Protein AF-A0A6J5Y6P8-F1 (afdb_monomer_lite)

Foldseek 3Di:
DWDWDADPVGIEIEDEDDFFKFFAPFQVQQDPPGHGPAGDPPNVRHADPVNVVVVCVVQVWDWDQDPQLLWIWTDDRRMITIHHDPRSVVVVVVVCVVVVPPYYDYSVVVNVVCVVVVVSDDPPDPPDD

Sequence (129 aa):
MILKISIATGDFVITDWLQAAWNLTDPNQHGIFAPASGMAVPPDGSAGYNLIKAYIAENGAPTVFNSTLVMDYSYTGKTWIGYDDRQSITTKVLYAKRKGLLGSMSIGLFQMQLHAHGEHRDTTFPTRR

Organism: Prunus armeniaca (NCBI:txid36596)

Secondary structure (DSSP, 8-state):
-EEEEEETTEEEEEE----EEEEES-TT--STT--EEEEPSSTT-B--HHHHHHHHHHHT--EEEETTTTEEEEEETTEEEEE--HHHHHHHHHHHHHTT--SEEEHHHHHHHHHHTT--S--------

Structure (mmCIF, N/CA/C/O backbone):
data_AF-A0A6J5Y6P8-F1
#
_entry.id   AF-A0A6J5Y6P8-F1
#
loop_
_atom_site.group_PDB
_atom_site.id
_atom_site.type_symbol
_atom_site.label_atom_id
_atom_site.label_alt_id
_atom_site.label_comp_id
_atom_site.label_asym_id
_atom_site.label_entity_id
_atom_site.label_seq_id
_atom_site.pdbx_PDB_ins_code
_atom_site.Cartn_x
_atom_site.Cartn_y
_atom_site.Cartn_z
_atom_site.occupancy
_atom_site.B_iso_or_equiv
_atom_site.auth_seq_id
_atom_site.auth_comp_id
_atom_site.auth_asym_id
_atom_site.auth_atom_id
_atom_site.pdbx_PDB_model_num
ATOM 1 N N . MET A 1 1 ? 11.932 -0.679 2.744 1.00 46.78 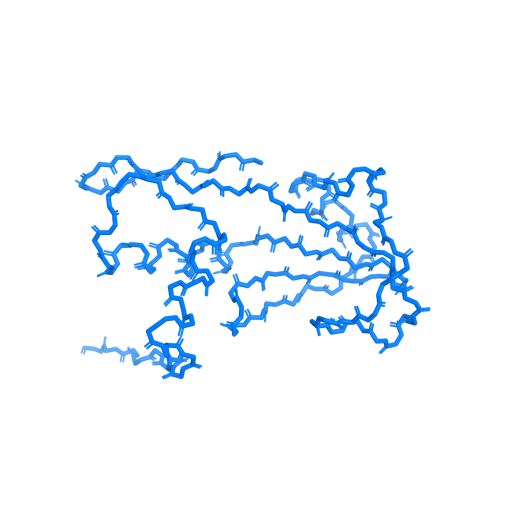1 MET A N 1
ATOM 2 C CA . MET A 1 1 ? 12.612 -1.985 2.530 1.00 46.78 1 MET A CA 1
ATOM 3 C C . MET A 1 1 ? 13.197 -1.962 1.125 1.00 46.78 1 MET A C 1
ATOM 5 O O . MET A 1 1 ? 12.481 -1.570 0.221 1.00 46.78 1 MET A O 1
ATOM 9 N N . ILE A 1 2 ? 14.473 -2.306 0.918 1.00 47.81 2 ILE A N 1
ATOM 10 C CA . ILE A 1 2 ? 15.073 -2.329 -0.432 1.00 47.81 2 ILE A CA 1
ATOM 11 C C . ILE A 1 2 ? 15.031 -3.765 -0.948 1.00 47.81 2 ILE A C 1
ATOM 13 O O . ILE A 1 2 ? 15.655 -4.641 -0.348 1.00 47.81 2 ILE A O 1
ATOM 17 N N . LEU A 1 3 ? 14.317 -4.010 -2.049 1.00 50.81 3 LEU A N 1
ATOM 18 C CA . LEU A 1 3 ? 14.285 -5.321 -2.690 1.00 50.81 3 LEU A CA 1
ATOM 19 C C . LEU A 1 3 ? 15.330 -5.353 -3.813 1.00 50.81 3 LEU A C 1
ATOM 21 O O . LEU A 1 3 ? 15.187 -4.693 -4.843 1.00 50.81 3 LEU A O 1
ATOM 25 N N . LYS A 1 4 ? 16.407 -6.115 -3.600 1.00 47.81 4 LYS A N 1
ATOM 26 C CA . LYS A 1 4 ? 17.406 -6.406 -4.635 1.00 47.81 4 LYS A CA 1
ATOM 27 C C . LYS A 1 4 ? 16.966 -7.646 -5.402 1.00 47.81 4 LYS A C 1
ATOM 29 O O . LYS A 1 4 ? 16.772 -8.700 -4.802 1.00 47.81 4 LYS A O 1
ATOM 34 N N . ILE A 1 5 ? 16.803 -7.520 -6.712 1.00 51.06 5 ILE A N 1
ATOM 35 C CA . ILE A 1 5 ? 16.411 -8.616 -7.596 1.00 51.06 5 ILE A CA 1
ATOM 36 C C . ILE A 1 5 ? 17.499 -8.761 -8.651 1.00 51.06 5 ILE A C 1
ATOM 38 O O . ILE A 1 5 ? 17.702 -7.863 -9.462 1.00 51.06 5 ILE A O 1
ATOM 42 N N . SER A 1 6 ? 18.193 -9.89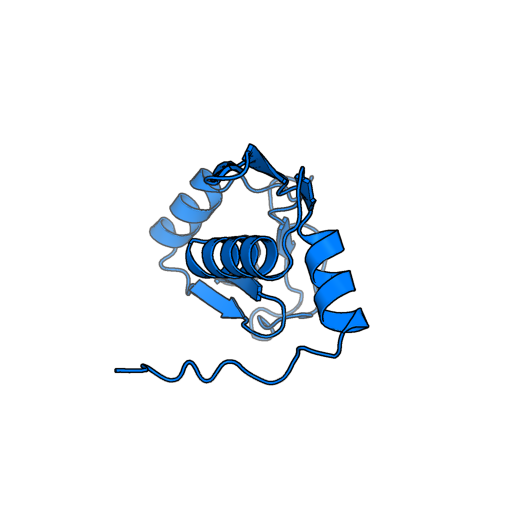7 -8.658 1.00 43.03 6 SER A N 1
ATOM 43 C CA . SER A 1 6 ? 19.160 -10.204 -9.712 1.00 43.03 6 SER A CA 1
ATOM 44 C C . SER A 1 6 ? 18.425 -10.724 -10.950 1.00 43.03 6 SER A C 1
ATOM 46 O O . SER A 1 6 ? 17.587 -11.627 -10.851 1.00 43.03 6 SER A O 1
ATOM 48 N N . ILE A 1 7 ? 18.685 -10.129 -12.115 1.00 46.22 7 ILE A N 1
ATOM 49 C CA . ILE A 1 7 ? 18.198 -10.609 -13.414 1.00 46.22 7 ILE A CA 1
ATOM 50 C C . ILE A 1 7 ? 19.402 -11.004 -14.278 1.00 46.22 7 ILE A C 1
ATOM 52 O O . ILE A 1 7 ? 20.514 -10.551 -14.044 1.00 46.22 7 ILE A O 1
ATOM 56 N N . ALA A 1 8 ? 19.206 -11.863 -15.282 1.00 40.28 8 ALA A N 1
ATOM 57 C CA . ALA A 1 8 ? 20.303 -12.457 -16.065 1.00 40.28 8 ALA A CA 1
ATOM 58 C C . ALA A 1 8 ? 21.250 -11.442 -16.752 1.00 40.28 8 ALA A C 1
ATOM 60 O O . ALA A 1 8 ? 22.336 -11.814 -17.183 1.00 40.28 8 ALA A O 1
ATOM 61 N N . THR A 1 9 ? 20.851 -10.171 -16.849 1.00 48.53 9 THR A N 1
ATOM 62 C CA . THR A 1 9 ? 21.618 -9.063 -17.439 1.00 48.53 9 THR A CA 1
ATOM 63 C C . THR A 1 9 ? 22.255 -8.123 -16.405 1.00 48.53 9 THR A C 1
ATOM 65 O O . THR A 1 9 ? 22.827 -7.107 -16.792 1.00 48.53 9 THR A O 1
ATOM 68 N N . GLY A 1 10 ? 22.153 -8.424 -15.107 1.00 53.53 10 GLY A N 1
ATOM 69 C CA . GLY A 1 10 ? 22.705 -7.623 -14.011 1.00 53.53 10 GLY A CA 1
ATOM 70 C C . GLY A 1 10 ? 21.764 -7.510 -12.808 1.00 53.53 10 GLY A C 1
ATOM 71 O O . GLY A 1 10 ? 20.598 -7.904 -12.855 1.00 53.53 10 GLY A O 1
ATOM 72 N N . ASP A 1 11 ? 22.267 -6.946 -11.713 1.00 55.12 11 ASP A N 1
ATOM 73 C CA . ASP A 1 11 ? 21.453 -6.687 -10.527 1.00 55.12 11 ASP A CA 1
ATOM 74 C C . ASP A 1 11 ? 20.528 -5.487 -10.745 1.00 55.12 11 ASP A C 1
ATOM 76 O O . ASP A 1 11 ? 20.954 -4.427 -11.206 1.00 55.12 11 ASP A O 1
ATOM 80 N N . PHE A 1 12 ? 19.256 -5.649 -10.386 1.00 57.47 12 PHE A N 1
ATOM 81 C CA . PHE A 1 12 ? 18.255 -4.595 -10.436 1.00 57.47 12 PHE A CA 1
ATOM 82 C C . PHE A 1 12 ? 17.745 -4.275 -9.032 1.00 57.47 12 PHE A C 1
ATOM 84 O O . PHE A 1 12 ? 17.390 -5.165 -8.252 1.00 57.47 12 PHE A O 1
ATOM 91 N N . VAL A 1 13 ? 17.697 -2.990 -8.691 1.00 56.03 13 VAL A N 1
ATOM 92 C CA . VAL A 1 13 ? 17.237 -2.540 -7.371 1.00 56.03 13 VAL A CA 1
ATOM 93 C C . VAL A 1 13 ? 15.869 -1.889 -7.510 1.00 56.03 13 VAL A C 1
ATOM 95 O O . VAL A 1 13 ? 15.752 -0.803 -8.078 1.00 56.03 13 VAL A O 1
ATOM 98 N N . ILE A 1 14 ? 14.836 -2.523 -6.952 1.00 58.19 14 ILE A N 1
ATOM 99 C CA . ILE A 1 14 ? 13.546 -1.859 -6.750 1.00 58.19 14 ILE A CA 1
ATOM 100 C C . ILE A 1 14 ? 13.624 -1.137 -5.413 1.00 58.19 14 ILE A C 1
ATOM 102 O O . ILE A 1 14 ? 13.740 -1.758 -4.351 1.00 58.19 14 ILE A O 1
ATOM 106 N N . THR A 1 15 ? 13.614 0.191 -5.477 1.00 52.75 15 THR A N 1
ATOM 107 C CA . THR A 1 15 ? 13.605 1.029 -4.283 1.00 52.75 15 THR A CA 1
ATOM 108 C C . THR A 1 15 ? 12.166 1.403 -3.959 1.00 52.75 15 THR A C 1
ATOM 110 O O . THR A 1 15 ? 11.542 2.236 -4.619 1.00 52.75 15 THR A O 1
ATOM 113 N N . ASP A 1 16 ? 11.631 0.723 -2.949 1.00 60.12 16 ASP A N 1
ATOM 114 C CA . ASP A 1 16 ? 10.345 1.047 -2.354 1.00 60.12 16 ASP A CA 1
ATOM 115 C C . ASP A 1 16 ? 10.566 2.000 -1.183 1.00 60.12 16 ASP A C 1
ATOM 117 O O . ASP A 1 16 ? 11.249 1.670 -0.205 1.00 60.12 16 ASP A O 1
ATOM 121 N N . TRP A 1 17 ? 10.048 3.213 -1.340 1.00 52.84 17 TRP A N 1
ATOM 122 C CA . TRP A 1 17 ? 10.274 4.292 -0.391 1.00 52.84 17 TRP A CA 1
ATOM 123 C C . TRP A 1 17 ? 9.069 4.594 0.484 1.00 52.84 17 TRP A C 1
ATOM 125 O O . TRP A 1 17 ? 9.272 5.208 1.523 1.00 52.84 17 TRP A O 1
ATOM 135 N N . LEU A 1 18 ? 7.846 4.186 0.136 1.00 58.62 18 LEU A N 1
ATOM 136 C CA . LEU A 1 18 ? 6.666 4.675 0.852 1.00 58.62 18 LEU A CA 1
ATOM 137 C C . LEU A 1 18 ? 5.576 3.606 0.932 1.00 58.62 18 LEU A C 1
ATOM 139 O O . LEU A 1 18 ? 4.608 3.606 0.180 1.00 58.62 18 LEU A O 1
ATOM 143 N N . GLN A 1 19 ? 5.734 2.724 1.912 1.00 77.00 19 GLN A N 1
ATOM 144 C CA . GLN A 1 19 ? 4.608 2.031 2.523 1.00 77.00 19 GLN A CA 1
ATOM 145 C C . GLN A 1 19 ? 3.958 3.014 3.497 1.00 77.00 19 GLN A C 1
ATOM 147 O O . GLN A 1 19 ? 4.588 3.387 4.488 1.00 77.00 19 GLN A O 1
ATOM 152 N N . ALA A 1 20 ? 2.755 3.482 3.170 1.00 79.12 20 ALA A N 1
ATOM 153 C CA . ALA A 1 20 ? 2.131 4.621 3.831 1.00 79.12 20 ALA A CA 1
ATOM 154 C C . ALA A 1 20 ? 0.786 4.247 4.454 1.00 79.12 20 ALA A C 1
ATOM 156 O O . ALA A 1 20 ? -0.095 3.720 3.772 1.00 79.12 20 ALA A O 1
ATOM 157 N N . ALA A 1 21 ? 0.612 4.575 5.731 1.00 87.31 21 ALA A N 1
ATOM 158 C CA . ALA A 1 21 ? -0.660 4.446 6.426 1.00 87.31 21 ALA A CA 1
ATOM 159 C C . ALA A 1 21 ? -1.350 5.816 6.563 1.00 87.31 21 ALA A C 1
ATOM 161 O O . ALA A 1 21 ? -0.714 6.827 6.861 1.00 87.31 21 ALA A O 1
ATOM 162 N N . TRP A 1 22 ? -2.665 5.849 6.369 1.00 88.44 22 TRP A N 1
ATOM 163 C CA . TRP A 1 22 ? -3.507 7.043 6.391 1.00 88.44 22 TRP A CA 1
ATOM 164 C C . TRP A 1 22 ? -4.758 6.810 7.231 1.00 88.44 22 TRP A C 1
ATOM 166 O O . TRP A 1 22 ? -5.314 5.712 7.249 1.00 88.44 22 TRP A O 1
ATOM 176 N N . ASN A 1 23 ? -5.215 7.855 7.913 1.00 91.81 23 ASN A N 1
ATOM 177 C CA . ASN A 1 23 ? -6.486 7.857 8.618 1.00 91.81 23 ASN A CA 1
ATOM 178 C C . ASN A 1 23 ? -7.567 8.463 7.716 1.00 91.81 23 ASN A C 1
ATOM 180 O O . ASN A 1 23 ? -7.526 9.651 7.411 1.00 91.81 23 ASN A O 1
ATOM 184 N N . LEU A 1 24 ? -8.529 7.657 7.290 1.00 92.69 24 LEU A N 1
ATOM 185 C CA . LEU A 1 24 ? -9.680 8.054 6.489 1.00 92.69 24 LEU A CA 1
ATOM 186 C C . LEU A 1 24 ? -10.599 8.990 7.278 1.00 92.69 24 LEU A C 1
ATOM 188 O O . LEU A 1 24 ? -10.808 8.829 8.486 1.00 92.69 24 LEU A O 1
ATOM 192 N N . THR A 1 25 ? -11.203 9.956 6.591 1.00 95.31 25 THR A N 1
ATOM 193 C CA . THR A 1 25 ? -12.242 10.798 7.201 1.00 95.31 25 THR A CA 1
ATOM 194 C C . THR A 1 25 ? -13.529 10.000 7.434 1.00 95.31 25 THR A C 1
ATOM 196 O O . THR A 1 25 ? -14.142 10.125 8.501 1.00 95.31 25 THR A O 1
ATOM 199 N N . ASP A 1 26 ? -13.876 9.121 6.489 1.00 93.12 26 ASP A N 1
ATOM 200 C CA . ASP A 1 26 ? -15.045 8.239 6.487 1.00 93.12 26 ASP A CA 1
ATOM 201 C C . ASP A 1 26 ? -14.614 6.782 6.214 1.00 93.12 26 ASP A C 1
ATOM 203 O O . ASP A 1 26 ? -14.066 6.509 5.146 1.00 93.12 26 ASP A O 1
ATOM 207 N N . PRO A 1 27 ? -14.861 5.828 7.135 1.00 93.69 27 PRO A N 1
ATOM 208 C CA . PRO A 1 27 ? -14.488 4.425 6.938 1.00 93.69 27 PRO A CA 1
ATOM 209 C C . PRO A 1 27 ? -15.225 3.750 5.770 1.00 93.69 27 PRO A C 1
ATOM 211 O O . PRO A 1 27 ? -14.762 2.724 5.280 1.00 93.69 27 PRO A O 1
ATOM 214 N N . ASN A 1 28 ? -16.350 4.303 5.304 1.00 95.12 28 ASN A N 1
ATOM 215 C CA . ASN A 1 28 ? -17.084 3.775 4.147 1.00 95.12 28 ASN A CA 1
ATOM 216 C C . ASN A 1 28 ? -16.475 4.222 2.809 1.00 95.12 28 ASN A C 1
ATOM 218 O O .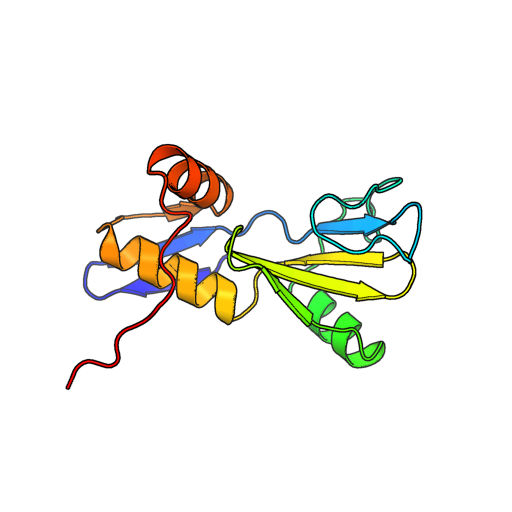 ASN A 1 28 ? -16.836 3.700 1.756 1.00 95.12 28 ASN A O 1
ATOM 222 N N . GLN A 1 29 ? -15.544 5.179 2.834 1.00 92.56 29 GLN A N 1
ATOM 223 C CA . GLN A 1 29 ? -14.780 5.618 1.674 1.00 92.56 29 GLN A CA 1
ATOM 224 C C . GLN A 1 29 ? -13.353 5.099 1.812 1.00 92.56 29 GLN A C 1
ATOM 226 O O . GLN A 1 29 ? -12.480 5.781 2.325 1.00 92.56 29 GLN A O 1
ATOM 231 N N . HIS A 1 30 ? -13.117 3.870 1.364 1.00 91.94 30 HIS A N 1
ATOM 232 C CA . HIS A 1 30 ? -11.845 3.158 1.559 1.00 91.94 30 HIS A CA 1
ATOM 233 C C . HIS A 1 30 ? -11.144 2.799 0.236 1.00 91.94 30 HIS A C 1
ATOM 235 O O . HIS A 1 30 ? -10.255 1.947 0.193 1.00 91.94 30 HIS A O 1
ATOM 241 N N . GLY A 1 31 ? -11.581 3.406 -0.870 1.00 88.19 31 GLY A N 1
ATOM 242 C CA . GLY A 1 31 ? -10.975 3.228 -2.187 1.00 88.19 31 GLY A CA 1
ATOM 243 C C . GLY A 1 31 ? -9.679 4.021 -2.370 1.00 88.19 31 GLY A C 1
ATOM 244 O O . GLY A 1 31 ? -9.258 4.799 -1.517 1.00 88.19 31 GLY A O 1
ATOM 245 N N . ILE A 1 32 ? -9.060 3.853 -3.538 1.00 84.50 32 ILE A N 1
ATOM 246 C CA . ILE A 1 32 ? -7.958 4.718 -3.971 1.00 84.50 32 ILE A CA 1
ATOM 247 C C . ILE A 1 32 ? -8.444 6.177 -4.026 1.00 84.50 32 ILE A C 1
ATOM 249 O O . ILE A 1 32 ? -9.545 6.440 -4.507 1.00 84.50 32 ILE A O 1
ATOM 253 N N . PHE A 1 33 ? -7.608 7.108 -3.554 1.00 85.50 33 PHE A N 1
ATOM 254 C CA . PHE A 1 33 ? -7.918 8.542 -3.408 1.00 85.50 33 PHE A CA 1
ATOM 255 C C . PHE A 1 33 ? -9.039 8.867 -2.411 1.00 85.50 33 PHE A C 1
ATOM 257 O O . PHE A 1 33 ? -9.590 9.968 -2.445 1.00 85.50 33 PHE A O 1
ATOM 264 N N . ALA A 1 34 ? -9.364 7.939 -1.508 1.00 88.00 34 ALA A N 1
ATOM 265 C CA . ALA A 1 34 ? -10.265 8.227 -0.407 1.00 88.00 34 ALA A CA 1
ATOM 266 C C . ALA A 1 34 ? -9.765 9.416 0.441 1.00 88.00 34 ALA A C 1
ATOM 268 O O . ALA A 1 34 ? -8.558 9.524 0.694 1.00 88.00 34 ALA A O 1
ATOM 269 N N . PRO A 1 35 ? -10.661 10.304 0.910 1.00 91.12 35 PRO A N 1
ATOM 270 C CA . PRO A 1 35 ? -10.257 11.431 1.735 1.00 91.12 35 PRO A CA 1
ATOM 271 C C . PRO A 1 35 ? -9.648 10.971 3.068 1.00 91.12 35 PRO A C 1
ATOM 273 O O . PRO A 1 35 ? -10.235 10.171 3.800 1.00 91.12 35 PRO A O 1
ATOM 276 N N . ALA A 1 36 ? -8.486 11.526 3.410 1.00 90.62 36 ALA A N 1
ATOM 277 C CA . ALA A 1 36 ? -7.763 11.227 4.642 1.00 90.62 36 ALA A CA 1
ATOM 278 C C . ALA A 1 36 ? -7.568 12.488 5.497 1.00 90.62 36 ALA A C 1
ATOM 280 O O . ALA A 1 36 ? -7.373 13.585 4.977 1.00 90.62 36 ALA A O 1
ATOM 281 N N . SER A 1 37 ? -7.605 12.330 6.820 1.00 91.38 37 SER A N 1
ATOM 282 C CA . SER A 1 37 ? -7.371 13.390 7.807 1.00 91.38 37 SER A CA 1
ATOM 283 C C . SER A 1 37 ? -5.909 13.493 8.255 1.00 91.38 37 SER A C 1
ATOM 285 O O . SER A 1 37 ? -5.604 14.287 9.140 1.00 91.38 37 SER A O 1
ATOM 287 N N . GLY A 1 38 ? -5.021 12.656 7.716 1.00 86.31 38 GLY A N 1
ATOM 288 C CA . GLY A 1 38 ? -3.604 12.616 8.074 1.00 86.31 38 GLY A CA 1
ATOM 289 C C . GLY A 1 38 ? -3.027 11.205 8.053 1.00 86.31 38 GLY A C 1
ATOM 290 O O . GLY A 1 38 ? -3.711 10.243 7.703 1.00 86.31 38 GLY A O 1
ATOM 291 N N . MET A 1 39 ? -1.755 11.098 8.424 1.00 82.94 39 MET A N 1
ATOM 292 C CA . MET A 1 39 ? -1.015 9.836 8.453 1.00 82.94 39 MET A CA 1
ATOM 293 C C . MET A 1 39 ? -1.487 8.980 9.634 1.00 82.94 39 MET A C 1
ATOM 295 O O . MET A 1 39 ? -1.719 9.492 10.731 1.00 82.94 39 MET A O 1
ATOM 299 N N . ALA A 1 40 ? -1.665 7.682 9.401 1.00 78.69 40 ALA A N 1
ATOM 300 C CA . ALA A 1 40 ? -1.900 6.707 10.461 1.00 78.69 40 ALA A CA 1
ATOM 301 C C . ALA A 1 40 ? -0.558 6.182 10.996 1.00 78.69 40 ALA A C 1
ATOM 303 O O . ALA A 1 40 ? 0.457 6.277 10.316 1.00 78.69 40 ALA A O 1
ATOM 304 N N . VAL A 1 41 ? -0.570 5.658 12.227 1.00 67.12 41 VAL A N 1
ATOM 305 C CA . VAL A 1 41 ? 0.625 5.278 13.007 1.00 67.12 41 VAL A CA 1
ATOM 306 C C . VAL A 1 41 ? 1.565 4.352 12.213 1.00 67.12 41 VAL A C 1
ATOM 308 O O . VAL A 1 41 ? 1.075 3.376 11.637 1.00 67.12 41 VAL A O 1
ATOM 311 N N . PRO A 1 42 ? 2.899 4.576 12.253 1.00 61.56 42 PRO A N 1
ATOM 312 C CA . PRO A 1 42 ? 3.637 5.608 13.011 1.00 61.56 42 PRO A CA 1
ATOM 313 C C . PRO A 1 42 ? 3.455 7.051 12.485 1.00 61.56 42 PRO A C 1
ATOM 315 O O . PRO A 1 42 ? 2.932 7.235 11.398 1.00 61.56 42 PRO A O 1
ATOM 318 N N . PRO A 1 4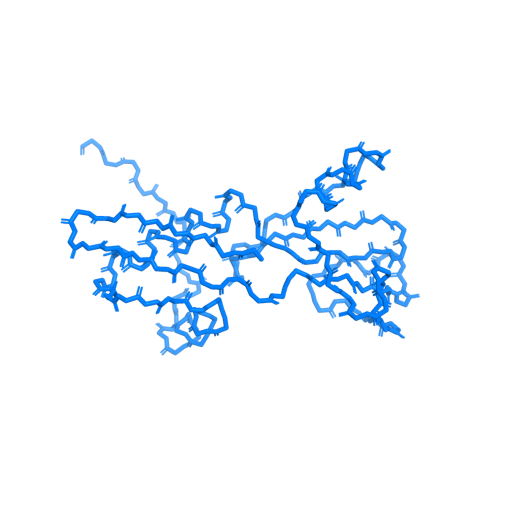3 ? 3.816 8.106 13.248 1.00 55.88 43 PRO A N 1
ATOM 319 C CA . PRO A 1 43 ? 3.540 9.509 12.883 1.00 55.88 43 PRO A CA 1
ATOM 320 C C . PRO A 1 43 ? 4.180 9.991 11.572 1.00 55.88 43 PRO A C 1
ATOM 322 O O . PRO A 1 43 ? 3.740 10.983 11.000 1.00 55.88 43 PRO A O 1
ATOM 325 N N . ASP A 1 44 ? 5.219 9.300 11.108 1.00 59.31 44 ASP A N 1
ATOM 326 C CA . ASP A 1 44 ? 5.870 9.489 9.808 1.00 59.31 44 ASP A CA 1
ATOM 327 C C . ASP A 1 44 ? 5.220 8.640 8.698 1.00 59.31 44 ASP A C 1
ATOM 329 O O . ASP A 1 44 ? 5.706 8.619 7.567 1.00 59.31 44 ASP A O 1
ATOM 333 N N . GLY A 1 45 ? 4.128 7.935 9.022 1.00 58.72 45 GLY A N 1
ATOM 334 C CA . GLY A 1 45 ? 3.301 7.085 8.163 1.00 58.72 45 GLY A CA 1
ATOM 335 C C . GLY A 1 45 ? 4.027 5.901 7.561 1.00 58.72 45 GLY A C 1
ATOM 336 O O . GLY A 1 45 ? 3.416 5.194 6.764 1.00 58.72 45 GLY A O 1
ATOM 337 N N . SER A 1 46 ? 5.294 5.671 7.915 1.00 63.72 46 SER A N 1
ATOM 338 C CA . SER A 1 46 ? 6.093 4.600 7.345 1.00 63.72 46 SER A CA 1
ATOM 339 C C . SER A 1 46 ? 5.747 3.280 8.032 1.00 63.72 46 SER A C 1
ATOM 341 O O . SER A 1 46 ? 6.032 3.049 9.203 1.00 63.72 46 SER A O 1
ATOM 343 N N . ALA A 1 47 ? 5.098 2.374 7.311 1.00 69.81 47 ALA A N 1
ATOM 344 C CA . ALA A 1 47 ? 4.791 1.049 7.837 1.00 69.81 47 ALA A CA 1
ATOM 345 C C . ALA A 1 47 ? 5.726 0.032 7.186 1.00 69.81 47 ALA A C 1
ATOM 347 O O . ALA A 1 47 ? 5.707 -0.141 5.978 1.00 69.81 47 ALA A O 1
ATOM 348 N N . GLY A 1 48 ? 6.576 -0.650 7.954 1.00 78.12 48 GLY A N 1
ATOM 349 C CA . GLY A 1 48 ? 7.406 -1.719 7.391 1.00 78.12 48 GLY A CA 1
ATOM 350 C C . GLY A 1 48 ? 6.556 -2.913 6.939 1.00 78.12 48 GLY A C 1
ATOM 351 O O . GLY A 1 48 ? 5.626 -3.294 7.641 1.00 78.12 48 GLY A O 1
ATOM 352 N N . TYR A 1 49 ? 6.908 -3.557 5.823 1.00 81.81 49 TYR A N 1
ATOM 353 C CA . TYR A 1 49 ? 6.117 -4.640 5.213 1.00 81.81 49 TYR A CA 1
ATOM 354 C C . TYR A 1 49 ? 5.723 -5.740 6.209 1.00 81.81 49 TYR A C 1
ATOM 356 O O . TYR A 1 49 ? 4.570 -6.154 6.248 1.00 81.81 49 TYR A O 1
ATOM 364 N N . ASN A 1 50 ? 6.645 -6.162 7.081 1.00 83.00 50 ASN A N 1
ATOM 365 C CA . ASN A 1 50 ? 6.348 -7.165 8.110 1.00 83.00 50 ASN A CA 1
ATOM 366 C C . ASN A 1 50 ? 5.291 -6.683 9.117 1.00 83.00 50 ASN A C 1
ATOM 368 O O . ASN A 1 50 ? 4.429 -7.464 9.508 1.00 83.00 50 ASN A O 1
ATOM 372 N N . LEU A 1 51 ? 5.331 -5.403 9.502 1.00 84.06 51 LEU A N 1
ATOM 373 C CA . LEU A 1 51 ? 4.324 -4.797 10.378 1.00 84.06 51 LEU A CA 1
ATOM 374 C C . LEU A 1 51 ? 2.975 -4.693 9.666 1.00 84.06 51 LEU A C 1
ATOM 376 O O . LEU A 1 51 ? 1.949 -4.976 10.272 1.00 84.06 51 LEU A O 1
ATOM 380 N N . ILE A 1 52 ? 2.972 -4.368 8.371 1.00 87.12 52 ILE A N 1
ATOM 381 C CA . ILE A 1 52 ? 1.751 -4.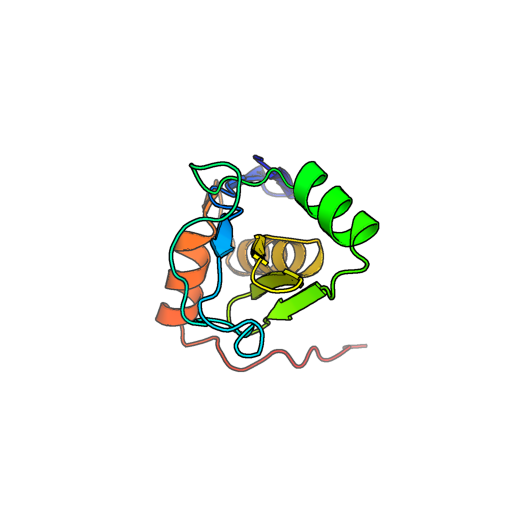346 7.557 1.00 87.12 52 ILE A CA 1
ATOM 382 C C . ILE A 1 52 ? 1.129 -5.743 7.489 1.00 87.12 52 ILE A C 1
ATOM 384 O O . ILE A 1 52 ? -0.062 -5.895 7.745 1.00 87.12 52 ILE A O 1
ATOM 388 N N . LYS A 1 53 ? 1.917 -6.784 7.190 1.00 88.69 53 LYS A N 1
ATOM 389 C CA . LYS A 1 53 ? 1.408 -8.163 7.126 1.00 88.69 53 LYS A CA 1
ATOM 390 C C . LYS A 1 53 ? 0.897 -8.651 8.481 1.00 88.69 53 LYS A C 1
ATOM 392 O O . LYS A 1 53 ? -0.138 -9.312 8.504 1.00 88.69 53 LYS A O 1
ATOM 397 N N . ALA A 1 54 ? 1.580 -8.309 9.576 1.00 88.62 54 ALA A N 1
ATOM 398 C CA . ALA A 1 54 ? 1.113 -8.608 10.928 1.00 88.62 54 ALA A CA 1
ATOM 399 C C . ALA A 1 54 ? -0.226 -7.913 11.213 1.00 88.62 54 ALA A C 1
ATOM 401 O O . ALA A 1 54 ? -1.196 -8.585 11.547 1.00 88.62 54 ALA A O 1
ATOM 402 N N . TYR A 1 55 ? -0.320 -6.605 10.954 1.00 87.12 55 TYR A N 1
ATOM 403 C CA . TYR A 1 55 ? -1.548 -5.829 11.127 1.00 87.12 55 TYR A CA 1
ATOM 404 C C . TYR A 1 55 ? -2.725 -6.404 10.328 1.00 87.12 55 TYR A C 1
ATOM 406 O O . TYR A 1 55 ? -3.818 -6.573 10.866 1.00 87.12 55 TYR A O 1
ATOM 414 N N . ILE A 1 56 ? -2.508 -6.739 9.052 1.00 90.81 56 ILE A N 1
ATOM 415 C CA . ILE A 1 56 ? -3.534 -7.337 8.187 1.00 90.81 56 ILE A CA 1
ATOM 416 C C . ILE A 1 56 ? -4.025 -8.666 8.769 1.00 90.81 56 ILE A C 1
ATOM 418 O O . ILE A 1 56 ? -5.232 -8.894 8.828 1.00 90.81 56 ILE A O 1
ATOM 422 N N . ALA A 1 57 ? -3.105 -9.530 9.208 1.00 92.38 57 ALA A N 1
ATOM 423 C CA . ALA A 1 57 ? -3.440 -10.834 9.769 1.00 92.38 57 ALA A CA 1
ATOM 424 C C . ALA A 1 57 ? -4.191 -10.715 11.105 1.00 92.38 57 ALA A C 1
ATOM 426 O O . ALA A 1 57 ? -5.208 -11.380 11.289 1.00 92.38 57 ALA A O 1
ATOM 427 N N . GLU A 1 58 ? -3.728 -9.846 12.006 1.00 92.19 58 GLU A N 1
ATOM 428 C CA . GLU A 1 58 ? -4.340 -9.605 13.320 1.00 92.19 58 GLU A CA 1
ATOM 429 C C . GLU A 1 58 ? -5.760 -9.042 13.211 1.00 92.19 58 GLU A C 1
ATOM 431 O O . GLU A 1 58 ? -6.627 -9.393 14.008 1.00 92.19 58 GLU A O 1
ATOM 436 N N . ASN A 1 59 ? -6.013 -8.190 12.214 1.00 90.88 59 ASN A N 1
ATOM 437 C CA . ASN A 1 59 ? -7.301 -7.517 12.040 1.00 90.88 59 ASN A CA 1
ATOM 438 C C . ASN A 1 59 ? -8.230 -8.217 11.036 1.00 90.88 59 ASN A C 1
ATOM 440 O O . ASN A 1 59 ? -9.341 -7.739 10.814 1.00 90.88 59 ASN A O 1
ATOM 444 N N . GLY A 1 60 ? -7.792 -9.308 10.395 1.00 92.56 60 GLY A N 1
ATOM 445 C CA . GLY A 1 60 ? -8.541 -9.946 9.305 1.00 92.56 60 GLY A CA 1
ATOM 446 C C . GLY A 1 60 ? -8.845 -8.980 8.153 1.00 92.56 60 GLY A C 1
ATOM 447 O O . GLY A 1 60 ? -9.915 -9.052 7.549 1.00 92.56 60 GLY A O 1
ATOM 448 N N . ALA A 1 61 ? -7.937 -8.035 7.896 1.00 91.38 61 ALA A N 1
ATOM 449 C CA . ALA A 1 61 ? -8.185 -6.922 6.992 1.00 91.38 61 ALA A CA 1
ATOM 450 C C . ALA A 1 61 ? -8.203 -7.384 5.520 1.00 91.38 61 ALA A C 1
ATOM 452 O O . ALA A 1 61 ? -7.373 -8.208 5.119 1.00 91.38 61 ALA A O 1
ATOM 453 N N . PRO A 1 62 ? -9.117 -6.859 4.685 1.00 93.31 62 PRO A N 1
ATOM 454 C CA . PRO A 1 62 ? -9.123 -7.148 3.259 1.00 93.31 62 PRO A CA 1
ATOM 455 C C . PRO A 1 62 ? -7.862 -6.605 2.586 1.00 93.31 62 PRO A C 1
ATOM 457 O O . PRO A 1 62 ? -7.452 -5.474 2.829 1.00 93.31 62 PRO A O 1
ATOM 460 N N . THR A 1 63 ? -7.299 -7.392 1.670 1.00 92.94 63 THR A N 1
ATOM 461 C CA . THR A 1 63 ? -6.198 -6.964 0.798 1.00 92.94 63 THR A CA 1
ATOM 462 C C . THR A 1 63 ? -6.718 -6.770 -0.616 1.00 92.94 63 THR A C 1
ATOM 464 O O . THR A 1 63 ? -7.463 -7.605 -1.134 1.00 92.94 63 THR A O 1
ATOM 467 N N . VAL A 1 64 ? -6.369 -5.645 -1.232 1.00 93.44 64 VAL A N 1
ATOM 468 C CA . VAL A 1 64 ? -6.878 -5.254 -2.544 1.00 93.44 64 VAL A CA 1
ATOM 469 C C . VAL A 1 64 ? -5.724 -4.846 -3.445 1.00 93.44 64 VAL A C 1
ATOM 471 O O . VAL A 1 64 ? -5.013 -3.885 -3.164 1.00 93.44 64 VAL A O 1
ATOM 474 N N . PHE A 1 65 ? -5.594 -5.540 -4.572 1.00 90.38 65 PHE A N 1
ATOM 475 C CA . PHE A 1 65 ? -4.683 -5.153 -5.640 1.00 90.38 65 PHE A CA 1
ATOM 476 C C . PHE A 1 65 ? -5.384 -4.206 -6.616 1.00 90.38 65 PHE A C 1
ATOM 478 O O . PHE A 1 65 ? -6.416 -4.541 -7.205 1.00 90.38 65 PHE A O 1
ATOM 485 N N . ASN A 1 66 ? -4.813 -3.024 -6.826 1.00 86.19 66 ASN A N 1
ATOM 486 C CA . ASN A 1 66 ? -5.255 -2.086 -7.845 1.00 86.19 66 ASN A CA 1
ATOM 487 C C . ASN A 1 66 ? -4.360 -2.220 -9.084 1.00 86.19 66 ASN A C 1
ATOM 489 O O . ASN A 1 66 ? -3.215 -1.776 -9.082 1.00 86.19 66 ASN A O 1
ATOM 493 N N . SER A 1 67 ? -4.884 -2.803 -10.165 1.00 84.88 67 SER A N 1
ATOM 494 C CA . SER A 1 67 ? -4.123 -3.019 -11.407 1.00 84.88 67 SER A CA 1
ATOM 495 C C . SER A 1 67 ? -3.777 -1.731 -12.153 1.00 84.88 67 SER A C 1
ATOM 497 O O . SER A 1 67 ? -2.822 -1.705 -12.918 1.00 84.88 67 SER A O 1
ATOM 499 N N . THR A 1 68 ? -4.565 -0.682 -11.940 1.00 80.69 68 THR A N 1
ATOM 500 C CA . THR A 1 68 ? -4.445 0.624 -12.595 1.00 80.69 68 THR A CA 1
ATOM 501 C C . THR A 1 68 ? -3.213 1.385 -12.098 1.00 80.69 68 THR A C 1
ATOM 503 O O . THR A 1 68 ? -2.476 1.961 -12.889 1.00 80.69 68 THR A O 1
ATOM 506 N N . LEU A 1 69 ? -2.966 1.358 -10.788 1.00 77.00 69 LEU A N 1
ATOM 507 C CA . LEU A 1 69 ? -1.794 1.967 -10.150 1.00 77.00 69 LEU A CA 1
ATOM 508 C C . LEU A 1 69 ? -0.694 0.948 -9.832 1.00 77.00 69 LEU A C 1
ATOM 510 O O . LEU A 1 69 ? 0.394 1.319 -9.403 1.00 77.00 69 LEU A O 1
ATOM 514 N N . VAL A 1 70 ? -0.976 -0.343 -10.035 1.00 84.00 70 VAL A N 1
ATOM 515 C CA . VAL A 1 70 ? -0.093 -1.464 -9.691 1.00 84.00 70 VAL A CA 1
ATOM 516 C C . VAL A 1 70 ? 0.403 -1.317 -8.253 1.00 84.00 70 VAL A C 1
ATOM 518 O O . VAL A 1 70 ? 1.601 -1.239 -7.978 1.00 84.00 70 VAL A O 1
ATOM 521 N N . MET A 1 71 ? -0.550 -1.236 -7.332 1.00 83.75 71 MET A N 1
ATOM 522 C CA . MET A 1 71 ? -0.297 -1.130 -5.899 1.00 83.75 71 MET A CA 1
ATOM 523 C C . MET A 1 71 ? -1.270 -2.005 -5.126 1.00 83.75 71 MET A C 1
ATOM 525 O O . MET A 1 71 ? -2.388 -2.252 -5.588 1.00 83.75 71 MET A O 1
ATOM 529 N N . ASP A 1 72 ? -0.856 -2.424 -3.941 1.00 89.81 72 ASP A N 1
ATOM 530 C CA . ASP A 1 72 ? -1.706 -3.123 -2.996 1.00 89.81 72 ASP A CA 1
ATOM 531 C C . ASP A 1 72 ? -2.158 -2.150 -1.901 1.00 89.81 72 ASP A C 1
ATOM 533 O O . ASP A 1 72 ? -1.464 -1.196 -1.537 1.00 89.81 72 ASP A O 1
ATOM 537 N N . TYR A 1 73 ? -3.360 -2.359 -1.380 1.00 91.00 73 TYR A N 1
ATOM 538 C CA . TYR A 1 73 ? -3.810 -1.648 -0.197 1.00 91.00 73 TYR A CA 1
ATOM 539 C C . TYR A 1 73 ? -4.686 -2.520 0.692 1.00 91.00 73 TYR A C 1
ATOM 541 O O . TYR A 1 73 ? -5.287 -3.500 0.253 1.00 91.00 73 TYR A O 1
ATOM 549 N N . SER A 1 74 ? -4.746 -2.151 1.963 1.00 93.31 74 SER A N 1
ATOM 550 C CA . SER A 1 74 ? -5.597 -2.771 2.972 1.00 93.31 74 SER A CA 1
ATOM 551 C C . SER A 1 74 ? -6.267 -1.692 3.802 1.00 93.31 74 SER A C 1
ATOM 553 O O . SER A 1 74 ? -5.729 -0.595 3.950 1.00 93.31 74 SER A O 1
ATOM 555 N N . TYR A 1 75 ? -7.429 -1.994 4.369 1.00 93.12 75 TYR A N 1
ATOM 556 C CA . TYR A 1 75 ? -8.150 -1.048 5.212 1.00 93.12 75 TYR A CA 1
ATOM 557 C C . TYR A 1 75 ? -8.876 -1.744 6.362 1.00 93.12 75 TYR A C 1
ATOM 559 O O . TYR A 1 75 ? -9.407 -2.837 6.195 1.00 93.12 75 TYR A O 1
ATOM 567 N N . THR A 1 76 ? -8.922 -1.084 7.517 1.00 92.50 76 THR A N 1
ATOM 568 C CA . THR A 1 76 ? -9.656 -1.530 8.707 1.00 92.50 76 THR A CA 1
ATOM 569 C C . THR A 1 76 ? -10.196 -0.306 9.436 1.00 92.50 76 THR A C 1
ATOM 571 O O . THR A 1 76 ? -9.430 0.524 9.930 1.00 92.50 76 THR A O 1
ATOM 574 N N . GLY A 1 77 ? -11.521 -0.175 9.527 1.00 91.69 77 GLY A N 1
ATOM 575 C CA . GLY A 1 77 ? -12.142 1.021 10.096 1.00 91.69 77 GLY A CA 1
ATOM 576 C C . GLY A 1 77 ? -11.690 2.276 9.347 1.00 91.69 77 GLY A C 1
ATOM 577 O O . GLY A 1 77 ? -11.923 2.399 8.149 1.00 91.69 77 GLY A O 1
ATOM 578 N N . LYS A 1 78 ? -11.033 3.206 10.048 1.00 93.44 78 LYS A N 1
ATOM 579 C CA . LYS A 1 78 ? -10.462 4.417 9.438 1.00 93.44 78 LYS A CA 1
ATOM 580 C C . LYS A 1 78 ? -9.010 4.259 8.994 1.00 93.44 78 LYS A C 1
ATOM 582 O O . LYS A 1 78 ? -8.482 5.164 8.369 1.00 93.44 78 LYS A O 1
ATOM 587 N N . THR A 1 79 ? -8.350 3.147 9.282 1.00 91.38 79 THR A N 1
ATOM 588 C CA . THR A 1 79 ? -6.968 2.945 8.851 1.00 91.38 79 THR A CA 1
ATOM 589 C C . THR A 1 79 ? -6.954 2.442 7.416 1.00 91.38 79 THR A C 1
ATOM 591 O O . THR A 1 79 ? -7.579 1.429 7.113 1.00 91.38 79 THR A O 1
ATOM 594 N N . TRP A 1 80 ? -6.212 3.118 6.548 1.00 92.19 80 TRP A N 1
ATOM 595 C CA . TRP A 1 80 ? -5.928 2.706 5.178 1.00 92.19 80 TRP A CA 1
ATOM 596 C C . TRP A 1 80 ? -4.418 2.583 5.004 1.00 92.19 80 TRP A C 1
ATOM 598 O O . TRP A 1 80 ? -3.677 3.467 5.421 1.00 92.19 80 TRP A O 1
ATOM 608 N N . ILE A 1 81 ? -3.941 1.495 4.416 1.00 89.94 81 ILE A N 1
ATOM 609 C CA . ILE A 1 81 ? -2.514 1.206 4.262 1.00 89.94 81 ILE A CA 1
ATOM 610 C C . ILE A 1 81 ? -2.247 0.912 2.796 1.00 89.94 81 ILE A C 1
ATOM 612 O O . ILE A 1 81 ? -2.743 -0.084 2.274 1.00 89.94 81 ILE A O 1
ATOM 616 N N . GLY A 1 82 ? -1.443 1.755 2.154 1.00 87.31 82 GLY A N 1
ATOM 617 C CA . GLY A 1 82 ? -0.913 1.526 0.815 1.00 87.31 82 GLY A CA 1
ATOM 618 C C . GLY A 1 82 ? 0.463 0.883 0.906 1.00 87.31 82 GLY A C 1
ATOM 619 O O . GLY A 1 82 ? 1.329 1.362 1.641 1.00 87.31 82 GLY A O 1
ATOM 620 N N . TYR A 1 83 ? 0.665 -0.209 0.178 1.00 85.50 83 TYR A N 1
ATOM 621 C CA . TYR A 1 83 ? 1.907 -0.970 0.200 1.00 85.50 83 TYR A CA 1
ATOM 622 C C . TYR A 1 83 ? 2.116 -1.735 -1.110 1.00 85.50 83 TYR A C 1
ATOM 624 O O . TYR A 1 83 ? 1.276 -1.726 -2.007 1.00 85.50 83 TYR A O 1
ATOM 632 N N . ASP A 1 84 ? 3.263 -2.393 -1.228 1.00 84.38 84 ASP A N 1
ATOM 633 C CA . ASP A 1 84 ? 3.535 -3.318 -2.318 1.00 84.38 84 ASP A CA 1
ATOM 634 C C . ASP A 1 84 ? 3.581 -4.754 -1.795 1.00 84.38 84 ASP A C 1
ATOM 636 O O . ASP A 1 84 ? 4.365 -5.070 -0.896 1.00 84.38 84 ASP A O 1
ATOM 640 N N . ASP A 1 85 ? 2.738 -5.626 -2.351 1.00 86.31 85 ASP A N 1
ATOM 641 C CA . ASP A 1 85 ? 2.760 -7.064 -2.097 1.00 86.31 85 ASP A CA 1
ATOM 642 C C . ASP A 1 85 ? 3.248 -7.819 -3.342 1.00 86.31 85 ASP A C 1
ATOM 644 O O . ASP A 1 85 ? 3.668 -7.263 -4.362 1.00 86.31 85 ASP A O 1
ATOM 648 N N . ARG A 1 86 ? 3.218 -9.148 -3.270 1.00 84.88 86 ARG A N 1
ATOM 649 C CA . ARG A 1 86 ? 3.713 -10.038 -4.317 1.00 84.88 86 ARG A CA 1
ATOM 650 C C . ARG A 1 86 ? 3.194 -9.677 -5.711 1.00 84.88 86 ARG A C 1
ATOM 652 O O . ARG A 1 86 ? 3.956 -9.798 -6.671 1.00 84.88 86 ARG A O 1
ATOM 659 N N . GLN A 1 87 ? 1.933 -9.264 -5.848 1.00 86.31 87 GLN A N 1
ATOM 660 C CA . GLN A 1 87 ? 1.327 -8.991 -7.152 1.00 86.31 87 GLN A CA 1
ATOM 661 C C . GLN A 1 87 ? 1.839 -7.687 -7.774 1.00 86.31 87 GLN A C 1
ATOM 663 O O . GLN A 1 87 ? 2.267 -7.703 -8.938 1.00 86.31 87 GLN A O 1
ATOM 668 N N . SER A 1 88 ? 1.869 -6.586 -7.020 1.00 84.00 88 SER A N 1
ATOM 669 C CA . SER A 1 88 ? 2.415 -5.321 -7.509 1.00 84.00 88 SER A CA 1
ATOM 670 C C . SER A 1 88 ? 3.912 -5.430 -7.800 1.00 84.00 88 SER A C 1
ATOM 672 O O . SER A 1 88 ? 4.353 -5.041 -8.885 1.00 84.00 88 SER A O 1
ATOM 674 N N . ILE A 1 89 ? 4.683 -6.067 -6.911 1.00 80.50 89 ILE A N 1
ATOM 675 C CA . ILE A 1 89 ? 6.127 -6.285 -7.079 1.00 80.50 89 ILE A CA 1
ATOM 676 C C . ILE A 1 89 ? 6.390 -7.111 -8.334 1.00 80.50 89 ILE A C 1
ATOM 678 O O . ILE A 1 89 ? 7.201 -6.720 -9.171 1.00 80.50 89 ILE A O 1
ATOM 682 N N . THR A 1 90 ? 5.683 -8.229 -8.516 1.00 81.94 90 THR A N 1
ATOM 683 C CA . THR A 1 90 ? 5.850 -9.075 -9.709 1.00 81.94 90 THR A CA 1
ATOM 684 C C . THR A 1 90 ? 5.550 -8.290 -10.982 1.00 81.94 90 THR A C 1
ATOM 686 O O . THR A 1 90 ? 6.313 -8.361 -11.946 1.00 81.94 90 THR A O 1
ATOM 689 N N . THR A 1 91 ? 4.478 -7.499 -10.988 1.00 82.88 91 THR A N 1
ATOM 690 C CA . THR A 1 91 ? 4.092 -6.681 -12.146 1.00 82.88 91 THR A CA 1
ATOM 691 C C . THR A 1 91 ? 5.162 -5.640 -12.477 1.00 82.88 91 THR A C 1
ATOM 693 O O . THR A 1 91 ? 5.575 -5.528 -13.634 1.00 82.88 91 THR A O 1
ATOM 696 N N . LYS A 1 92 ? 5.681 -4.945 -11.461 1.00 78.56 92 LYS A N 1
ATOM 697 C CA . LYS A 1 92 ? 6.766 -3.959 -11.575 1.00 78.56 92 LYS A CA 1
ATOM 698 C C . LYS A 1 92 ? 8.060 -4.595 -12.096 1.00 78.56 92 LYS A C 1
ATOM 700 O O . LYS A 1 92 ? 8.667 -4.083 -13.034 1.00 78.56 92 LYS A O 1
ATOM 705 N N . VAL A 1 93 ? 8.445 -5.760 -11.574 1.00 77.81 93 VAL A N 1
ATOM 706 C CA . VAL A 1 93 ? 9.614 -6.526 -12.052 1.00 77.81 93 VAL A CA 1
ATOM 707 C C . VAL A 1 93 ? 9.461 -6.927 -13.515 1.00 77.81 93 VAL A C 1
ATOM 709 O O . VAL A 1 93 ? 10.395 -6.777 -14.303 1.00 77.81 93 VAL A O 1
ATOM 712 N N . LEU A 1 94 ? 8.294 -7.447 -13.898 1.00 80.69 94 LEU A N 1
ATOM 713 C CA . LEU A 1 94 ? 8.028 -7.851 -15.278 1.00 80.69 94 LEU A CA 1
ATOM 714 C C . LEU A 1 94 ? 8.053 -6.657 -16.231 1.00 80.69 94 LEU A C 1
ATOM 716 O O . LEU A 1 94 ? 8.571 -6.779 -17.339 1.00 80.69 94 LEU A O 1
ATOM 720 N N . TYR A 1 95 ? 7.529 -5.508 -15.805 1.00 78.06 95 TYR A N 1
ATOM 721 C CA . TYR A 1 95 ? 7.612 -4.271 -16.572 1.00 78.06 95 TYR A CA 1
ATOM 722 C C . TYR A 1 95 ? 9.067 -3.856 -16.813 1.00 78.06 95 TYR A C 1
ATOM 724 O O . TYR A 1 95 ? 9.462 -3.680 -17.965 1.00 78.06 95 TYR A O 1
ATOM 732 N N . ALA A 1 96 ? 9.880 -3.792 -15.754 1.00 75.31 96 ALA A N 1
ATOM 733 C CA . ALA A 1 96 ? 11.293 -3.437 -15.863 1.00 75.31 96 ALA A CA 1
ATOM 734 C C . ALA A 1 96 ? 12.053 -4.372 -16.815 1.00 75.31 96 ALA A C 1
ATOM 736 O O . ALA A 1 96 ? 12.776 -3.904 -17.695 1.00 75.31 96 ALA A O 1
ATOM 737 N N . LYS A 1 97 ? 11.811 -5.688 -16.707 1.00 76.06 97 LYS A N 1
ATOM 738 C CA . LYS A 1 97 ? 12.377 -6.696 -17.617 1.00 76.06 97 LYS A CA 1
ATOM 739 C C . LYS A 1 97 ? 11.975 -6.451 -19.071 1.00 76.06 97 LYS A C 1
ATOM 741 O O . LYS A 1 97 ? 12.834 -6.474 -19.945 1.00 76.06 97 LYS A O 1
ATOM 746 N N . ARG A 1 98 ? 10.688 -6.204 -19.343 1.00 81.69 98 ARG A N 1
ATOM 747 C CA . ARG A 1 98 ? 10.182 -5.975 -20.710 1.00 81.69 98 ARG A CA 1
ATOM 748 C C . ARG A 1 98 ? 10.734 -4.705 -21.345 1.00 81.69 98 ARG A C 1
ATOM 750 O O . ARG A 1 98 ? 10.972 -4.691 -22.546 1.00 81.69 98 ARG A O 1
ATOM 757 N N . LYS A 1 99 ? 10.921 -3.648 -20.558 1.00 76.50 99 LYS A N 1
ATOM 758 C CA . LYS A 1 99 ? 11.456 -2.368 -21.040 1.00 76.50 99 LYS A CA 1
ATOM 759 C C . LYS A 1 99 ? 12.989 -2.336 -21.084 1.00 76.50 99 LYS A C 1
ATOM 761 O O . LYS A 1 99 ? 13.546 -1.329 -21.499 1.00 76.50 99 LYS A O 1
ATOM 766 N N . GLY A 1 100 ? 13.665 -3.412 -20.663 1.00 74.56 100 GLY A N 1
ATOM 767 C CA . GLY A 1 100 ? 15.126 -3.472 -20.626 1.00 74.56 100 GLY A CA 1
ATOM 768 C C . GLY A 1 100 ? 15.739 -2.433 -19.685 1.00 74.56 100 GLY A C 1
ATOM 769 O O . GLY A 1 100 ? 16.827 -1.933 -19.959 1.00 74.56 100 GLY A O 1
ATOM 770 N N . LEU A 1 101 ? 15.034 -2.066 -18.607 1.00 72.62 101 LEU A N 1
ATOM 771 C CA . LEU A 1 101 ? 15.543 -1.088 -17.647 1.00 72.62 101 LEU A CA 1
ATOM 772 C C . LEU A 1 101 ? 16.727 -1.701 -16.892 1.00 72.62 101 LEU A C 1
ATOM 774 O O . LEU A 1 101 ? 16.584 -2.724 -16.222 1.00 72.62 101 LEU A O 1
ATOM 778 N N . LEU A 1 102 ? 17.892 -1.069 -17.003 1.00 66.00 102 LEU A N 1
ATOM 779 C CA . LEU A 1 102 ? 19.112 -1.447 -16.292 1.00 66.00 102 LEU A CA 1
ATOM 780 C C . LEU A 1 102 ? 19.318 -0.490 -15.107 1.00 66.00 102 LEU A C 1
ATOM 782 O O . LEU A 1 102 ? 19.136 0.717 -15.253 1.00 66.00 102 LEU A O 1
ATOM 786 N N . GLY A 1 103 ? 19.701 -1.018 -13.939 1.00 67.25 103 GLY A N 1
ATOM 787 C CA . GLY A 1 103 ? 19.997 -0.220 -12.742 1.00 67.25 103 GLY A CA 1
ATOM 788 C C . GLY A 1 103 ? 18.914 -0.276 -11.659 1.00 67.25 103 GLY A C 1
ATOM 789 O O . GLY A 1 103 ? 18.668 -1.331 -11.076 1.00 67.25 103 GLY A O 1
ATOM 790 N N . SER A 1 104 ? 18.308 0.864 -11.327 1.00 59.47 104 SER A N 1
ATOM 791 C CA . SER A 1 104 ? 1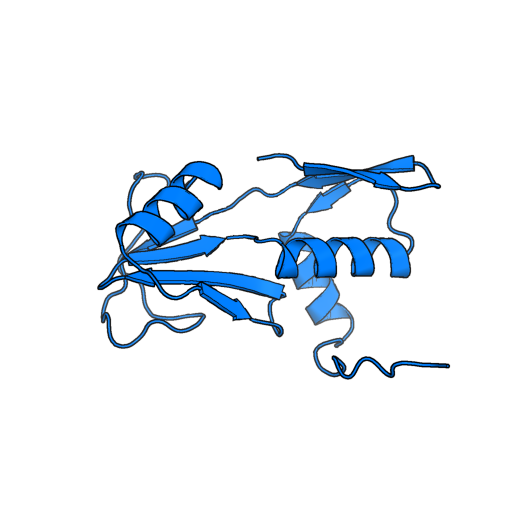7.286 0.970 -10.280 1.00 59.47 104 SER A CA 1
ATOM 792 C C . SER A 1 104 ? 15.966 1.508 -10.828 1.00 59.47 104 SER A C 1
ATOM 794 O O . SER A 1 104 ? 15.943 2.360 -11.714 1.00 59.47 104 SER A O 1
ATOM 796 N N . MET A 1 105 ? 14.851 1.022 -10.287 1.00 65.44 105 MET A N 1
ATOM 797 C CA . MET A 1 105 ? 13.524 1.578 -10.551 1.00 65.44 105 MET A CA 1
ATOM 798 C C . MET A 1 105 ? 12.859 1.928 -9.234 1.00 65.44 105 MET A C 1
ATOM 800 O O . MET A 1 105 ? 12.679 1.076 -8.362 1.00 65.44 105 MET A O 1
ATOM 804 N N . SER A 1 106 ? 12.485 3.197 -9.112 1.00 61.91 106 SER A N 1
ATOM 805 C CA . SER A 1 106 ? 11.601 3.662 -8.056 1.00 61.91 106 SER A CA 1
ATOM 806 C C . SER A 1 106 ? 10.148 3.508 -8.504 1.00 61.91 106 SER A C 1
ATOM 808 O O . SER A 1 106 ? 9.803 3.718 -9.668 1.00 61.91 106 SER A O 1
ATOM 810 N N . ILE A 1 107 ? 9.268 3.158 -7.571 1.00 62.00 107 ILE A N 1
ATOM 811 C CA . ILE A 1 107 ? 7.826 3.019 -7.833 1.00 62.00 107 ILE A CA 1
ATOM 812 C C . ILE A 1 107 ? 7.185 4.341 -8.286 1.00 62.00 107 ILE A C 1
ATOM 814 O O . ILE A 1 107 ? 6.288 4.332 -9.125 1.00 62.00 107 ILE A O 1
ATOM 818 N N . GLY A 1 108 ? 7.695 5.487 -7.820 1.00 61.25 108 GLY A N 1
ATOM 819 C CA . GLY A 1 108 ? 7.270 6.796 -8.329 1.00 61.25 108 GLY A CA 1
ATOM 820 C C . GLY A 1 108 ? 7.559 6.975 -9.826 1.00 61.25 108 GLY A C 1
ATOM 821 O O . GLY A 1 108 ? 6.703 7.457 -10.566 1.00 61.25 108 GLY A O 1
ATOM 822 N N . LEU A 1 109 ? 8.726 6.518 -10.299 1.00 56.69 109 LEU A N 1
ATOM 823 C CA . LEU A 1 109 ? 9.086 6.570 -11.720 1.00 56.69 109 LEU A CA 1
ATOM 824 C C . LEU A 1 109 ? 8.244 5.597 -12.559 1.00 56.69 109 LEU A C 1
ATOM 826 O O . LEU A 1 109 ? 7.860 5.930 -13.679 1.00 56.69 109 LEU A O 1
ATOM 830 N N . PHE A 1 110 ? 7.885 4.443 -11.991 1.00 64.88 110 PHE A N 1
ATOM 831 C CA . PHE A 1 110 ? 6.965 3.496 -12.620 1.00 64.88 110 PHE A CA 1
ATOM 832 C C . PHE A 1 110 ? 5.594 4.135 -12.907 1.00 64.88 110 PHE A C 1
ATOM 834 O O . PHE A 1 110 ? 5.084 4.007 -14.020 1.00 64.88 110 PHE A O 1
ATOM 841 N N . GLN A 1 111 ? 5.028 4.902 -11.965 1.00 61.91 111 GLN A N 1
ATOM 842 C CA . GLN A 1 111 ? 3.741 5.578 -12.186 1.00 61.91 111 GLN A CA 1
ATOM 843 C C . GLN A 1 111 ? 3.820 6.659 -13.274 1.00 61.91 111 GLN A C 1
ATOM 845 O O . GLN A 1 111 ? 2.872 6.827 -14.048 1.00 61.91 111 GLN A O 1
ATOM 850 N N . MET A 1 112 ? 4.945 7.376 -13.355 1.00 58.50 112 MET A N 1
ATOM 851 C CA . MET A 1 112 ? 5.196 8.342 -14.429 1.00 58.50 112 MET A CA 1
ATOM 852 C C . MET A 1 112 ? 5.306 7.649 -15.790 1.00 58.50 112 MET A C 1
ATOM 854 O O . MET A 1 112 ? 4.769 8.152 -16.772 1.00 58.50 112 MET A O 1
ATOM 858 N N . GLN A 1 113 ? 5.946 6.481 -15.856 1.00 62.16 113 GLN A N 1
ATOM 859 C CA . GLN A 1 113 ? 6.084 5.708 -17.092 1.00 62.16 113 GLN A CA 1
ATOM 860 C C . GLN A 1 113 ? 4.766 5.067 -17.549 1.00 62.16 113 GLN A C 1
ATOM 862 O O . GLN A 1 113 ? 4.483 5.093 -18.745 1.00 62.16 113 GLN A O 1
ATOM 867 N N . LEU A 1 114 ? 3.921 4.582 -16.631 1.00 63.19 114 LEU A N 1
ATOM 868 C CA . LEU A 1 114 ? 2.564 4.137 -16.976 1.00 63.19 114 LEU A CA 1
ATOM 869 C C . LEU A 1 114 ? 1.731 5.270 -17.597 1.00 63.19 114 LEU A C 1
ATOM 871 O O . LEU A 1 114 ? 1.091 5.069 -18.629 1.00 63.19 114 LEU A O 1
ATOM 875 N N . HIS A 1 115 ? 1.772 6.469 -17.005 1.00 56.72 115 HIS A N 1
ATOM 876 C CA . HIS A 1 115 ? 1.046 7.633 -17.526 1.00 56.72 115 HIS A CA 1
ATOM 877 C C . HIS A 1 115 ? 1.620 8.145 -18.854 1.00 56.72 115 HIS A C 1
ATOM 879 O O . HIS A 1 115 ? 0.856 8.441 -19.769 1.00 56.72 115 HIS A O 1
ATOM 885 N N . ALA A 1 116 ? 2.948 8.230 -18.983 1.00 55.38 116 ALA A N 1
ATOM 886 C CA . ALA A 1 116 ? 3.610 8.765 -20.174 1.00 55.38 116 ALA A CA 1
ATOM 887 C C . ALA A 1 116 ? 3.405 7.894 -21.424 1.00 55.38 116 ALA A C 1
ATOM 889 O O . ALA A 1 116 ? 3.429 8.411 -22.539 1.00 55.38 116 ALA A O 1
ATOM 890 N N . HIS A 1 117 ? 3.192 6.586 -21.253 1.00 54.47 117 HIS A N 1
ATOM 891 C CA . HIS A 1 117 ? 3.012 5.648 -22.363 1.00 54.47 117 HIS A CA 1
ATOM 892 C C . HIS A 1 117 ? 1.555 5.241 -22.620 1.00 54.47 117 HIS A C 1
ATOM 894 O O . HIS A 1 117 ? 1.308 4.450 -23.526 1.00 54.47 117 HIS A O 1
ATOM 900 N N . GLY A 1 118 ? 0.581 5.767 -21.865 1.00 49.94 118 GLY A N 1
ATOM 901 C CA . GLY A 1 118 ? -0.836 5.429 -22.054 1.00 49.94 118 GLY A CA 1
ATOM 902 C C . GLY A 1 118 ? -1.166 3.946 -21.822 1.00 49.94 118 GLY A C 1
ATOM 903 O O . GLY A 1 118 ? -2.241 3.487 -22.211 1.00 49.94 118 GLY A O 1
ATOM 904 N N . GLU A 1 119 ? -0.273 3.192 -21.171 1.00 54.50 119 GLU A N 1
ATOM 905 C CA . GLU A 1 119 ? -0.396 1.754 -20.887 1.00 54.50 119 GLU A CA 1
ATOM 906 C C . GLU A 1 119 ? -1.333 1.515 -19.684 1.00 54.50 119 GLU A C 1
ATOM 908 O O . GLU A 1 119 ? -0.975 0.896 -18.689 1.00 54.50 119 GLU A O 1
ATOM 913 N N . HIS A 1 120 ? -2.558 2.038 -19.757 1.00 52.09 120 HIS A N 1
ATOM 914 C CA . HIS A 1 120 ? -3.632 1.771 -18.789 1.00 52.09 120 HIS A CA 1
ATOM 915 C C . HIS A 1 120 ? -4.586 0.659 -19.248 1.00 52.09 120 HIS A C 1
ATOM 917 O O . HIS A 1 120 ? -5.508 0.285 -18.523 1.00 52.09 120 HIS A O 1
ATOM 923 N N . ARG A 1 121 ? -4.414 0.160 -20.475 1.00 42.34 121 ARG A N 1
ATOM 924 C CA . ARG A 1 121 ? -5.338 -0.772 -21.124 1.00 42.34 121 ARG A CA 1
ATOM 925 C C . ARG A 1 121 ? -4.565 -1.882 -21.823 1.00 42.34 121 ARG A C 1
ATOM 927 O O . ARG A 1 121 ? -4.308 -1.774 -23.009 1.00 42.34 121 ARG A O 1
ATOM 934 N N . ASP A 1 122 ? -4.156 -2.890 -21.059 1.00 37.50 122 ASP A N 1
ATOM 935 C CA . ASP A 1 122 ? -4.180 -4.298 -21.485 1.00 37.50 122 ASP A CA 1
ATOM 936 C C . ASP A 1 122 ? -3.570 -5.196 -20.402 1.00 37.50 122 ASP A C 1
ATOM 938 O O . ASP A 1 122 ? -2.366 -5.434 -20.334 1.00 37.50 122 ASP A O 1
ATOM 942 N N . THR A 1 123 ? -4.431 -5.733 -19.538 1.00 40.84 123 THR A N 1
ATOM 943 C CA . THR A 1 123 ? -4.120 -6.893 -18.692 1.00 40.84 123 THR A CA 1
ATOM 944 C C . THR A 1 123 ? -5.038 -8.061 -19.042 1.00 40.84 123 THR A C 1
ATOM 946 O O . THR A 1 123 ? -5.569 -8.740 -18.170 1.00 40.84 123 THR A O 1
ATOM 949 N N . THR A 1 124 ? -5.215 -8.346 -20.333 1.00 33.00 124 THR A N 1
ATOM 950 C CA . THR A 1 124 ? -5.525 -9.719 -20.747 1.00 33.00 124 THR A CA 1
ATOM 951 C C . THR A 1 124 ? -4.216 -10.394 -21.129 1.00 33.00 124 THR A C 1
ATOM 953 O O . THR A 1 124 ? -3.590 -10.072 -22.131 1.00 33.00 124 THR A O 1
ATOM 956 N N . PHE A 1 125 ? -3.760 -11.313 -20.279 1.00 34.69 125 PHE A N 1
ATOM 957 C CA . PHE A 1 125 ? -2.673 -12.224 -20.616 1.00 34.69 125 PHE A CA 1
ATOM 958 C C . PHE A 1 125 ? -3.235 -13.302 -21.553 1.00 34.69 125 PHE A C 1
ATOM 960 O O . PHE A 1 125 ? -4.029 -14.121 -21.084 1.00 34.69 125 PHE A O 1
ATOM 967 N N . PRO A 1 126 ? -2.856 -13.375 -22.842 1.00 31.80 126 PRO A N 1
ATOM 968 C CA . PRO A 1 126 ? -3.088 -14.594 -23.589 1.00 31.80 126 PRO A CA 1
ATOM 969 C C . PRO A 1 126 ? -2.130 -15.660 -23.052 1.00 31.80 126 PRO A C 1
ATOM 971 O O . PRO A 1 126 ? -0.907 -15.532 -23.146 1.00 31.80 126 PRO A O 1
ATOM 974 N N . THR A 1 127 ? -2.681 -16.737 -22.502 1.00 39.91 127 THR A N 1
ATOM 975 C CA . THR A 1 127 ? -1.975 -18.012 -22.407 1.00 39.91 127 THR A CA 1
ATOM 976 C C . THR A 1 127 ? -1.704 -18.490 -23.831 1.00 39.91 127 THR A C 1
ATOM 978 O O . THR A 1 127 ? -2.579 -19.034 -24.500 1.00 39.91 127 THR A O 1
ATOM 981 N N . ARG A 1 128 ? -0.492 -18.243 -24.336 1.00 33.88 128 ARG A N 1
ATOM 982 C CA . ARG A 1 128 ? -0.027 -18.876 -25.573 1.00 33.88 128 ARG A CA 1
ATOM 983 C C . ARG A 1 128 ? 0.461 -20.289 -25.260 1.00 33.88 128 ARG A C 1
ATOM 985 O O . ARG A 1 128 ? 1.359 -20.460 -24.438 1.00 33.88 128 ARG A O 1
ATOM 992 N N . ARG A 1 129 ? -0.157 -21.270 -25.923 1.00 43.34 129 ARG A N 1
ATOM 993 C CA . ARG A 1 129 ? 0.571 -22.443 -26.418 1.00 43.34 129 ARG A CA 1
ATOM 994 C C . ARG A 1 129 ? 1.527 -22.005 -27.522 1.00 43.34 129 ARG A C 1
ATOM 996 O O . ARG A 1 129 ? 1.185 -21.023 -28.221 1.00 43.34 129 ARG A O 1
#

pLDDT: mean 72.94, std 17.95, range [31.8, 95.31]

InterPro domains:
  IPR001223 Glycoside hydrolase family 18, catalytic domain [PF00704] (21-105)
  IPR029070 Chitinase insertion domain superfamily [G3DSA:3.10.50.10] (21-83)
  IPR029070 Chitinase insertion domain superfamily [SSF54556] (21-83)
  IPR050314 Glycosyl hydrolase family 18 [PTHR11177] (21-106)

Radius of gyration: 15.91 Å; chains: 1; bounding box: 40×36×40 Å